Protein AF-A0A2M7XTD7-F1 (afdb_monomer_lite)

Secondary structure (DSSP, 8-state):
----TT-EEEEE--EE-TTS-EEEEETTEEEEETT--TT-EEEEEEEEE-SSEEEEEEEEEEE--TTB---SSTTTTTS-S-S-TTB-HHHHHHHHHHHHHHHH--

pLDDT: mean 92.8, std 5.96, range [56.53, 98.31]

Foldseek 3Di:
DDDDAFDKDWDAFAAADPLQWTWDDDPQAIETEALDDHRWIFIWGFHDDDDRYTYIYTDGGPGHHPFFDDAPDPCPPPPSPDRPSRGDPVVVVVRVVVNVVVVVVD

Sequence (106 aa):
MSIKRGQELEVEIESLAYGGKGVVHVDTLAIFVERALPGQKMRIRIKKKRNNYADAYPIEILQPAPNQIEAKCPHFGVCGGCLLQNLSYEDQLVVKTQQVRDLIQR

Structure (mmCIF, N/CA/C/O backbone):
data_AF-A0A2M7XTD7-F1
#
_entry.id   AF-A0A2M7XTD7-F1
#
loop_
_atom_site.group_PDB
_atom_site.id
_atom_site.type_symbol
_atom_site.label_atom_id
_atom_site.label_alt_id
_atom_site.label_comp_id
_atom_site.label_asym_id
_atom_site.label_entity_id
_atom_site.label_seq_id
_atom_site.pdbx_PDB_ins_code
_atom_site.Cartn_x
_atom_site.Cartn_y
_atom_site.Cartn_z
_atom_site.occupancy
_atom_site.B_iso_or_equiv
_atom_site.auth_seq_id
_atom_site.auth_comp_id
_atom_site.auth_asym_id
_atom_site.auth_atom_id
_atom_site.pdbx_PDB_model_num
ATOM 1 N N . MET A 1 1 ? -9.960 12.624 14.996 1.00 58.59 1 MET A N 1
ATOM 2 C CA . MET A 1 1 ? -11.407 12.331 14.790 1.00 58.59 1 MET A CA 1
ATOM 3 C C . MET A 1 1 ? -11.601 10.814 14.775 1.00 58.59 1 MET A C 1
ATOM 5 O O . MET A 1 1 ? -10.686 10.114 14.376 1.00 58.59 1 MET A O 1
ATOM 9 N N . SER A 1 2 ? -12.730 10.253 15.231 1.00 81.19 2 SER A N 1
ATOM 10 C CA . SER A 1 2 ? -12.868 8.780 15.284 1.00 81.19 2 SER A CA 1
ATOM 11 C C . SER A 1 2 ? -13.212 8.202 13.908 1.00 81.19 2 SER A C 1
ATOM 13 O O . SER A 1 2 ? -14.321 8.414 13.416 1.00 81.19 2 SER A O 1
ATOM 15 N N . ILE A 1 3 ? -12.264 7.481 13.301 1.00 89.94 3 ILE A N 1
ATOM 16 C CA . ILE A 1 3 ? -12.443 6.800 12.012 1.00 89.94 3 ILE A CA 1
ATOM 17 C C . ILE A 1 3 ? -13.502 5.696 12.136 1.00 89.94 3 ILE A C 1
ATOM 19 O O . ILE A 1 3 ? -13.443 4.860 13.045 1.00 89.94 3 ILE A O 1
ATOM 23 N N . LYS A 1 4 ? -14.464 5.663 11.205 1.00 92.62 4 LYS A N 1
ATOM 24 C CA . LYS A 1 4 ? -15.574 4.692 11.191 1.00 92.62 4 LYS A CA 1
ATOM 25 C C . LYS A 1 4 ? -15.522 3.768 9.974 1.00 92.62 4 LYS A C 1
ATOM 27 O O . LYS A 1 4 ? -14.992 4.112 8.923 1.00 92.62 4 LYS A O 1
ATOM 32 N N . ARG A 1 5 ? -16.119 2.576 10.099 1.00 95.50 5 ARG A N 1
ATOM 33 C CA . ARG A 1 5 ? -16.334 1.665 8.959 1.00 95.50 5 ARG A CA 1
ATOM 34 C C . ARG A 1 5 ? -17.161 2.370 7.879 1.00 95.50 5 ARG A C 1
ATOM 36 O O . ARG A 1 5 ? -18.151 3.013 8.204 1.00 95.50 5 ARG A O 1
ATOM 43 N N . GLY A 1 6 ? -16.772 2.205 6.616 1.00 95.75 6 GLY A N 1
ATOM 44 C CA . GLY A 1 6 ? -17.442 2.818 5.467 1.00 95.75 6 GLY A CA 1
ATOM 45 C C . GLY A 1 6 ? -17.040 4.268 5.195 1.00 95.75 6 GLY A C 1
ATOM 46 O O . GLY A 1 6 ? -17.398 4.782 4.144 1.00 95.75 6 GLY A O 1
ATOM 47 N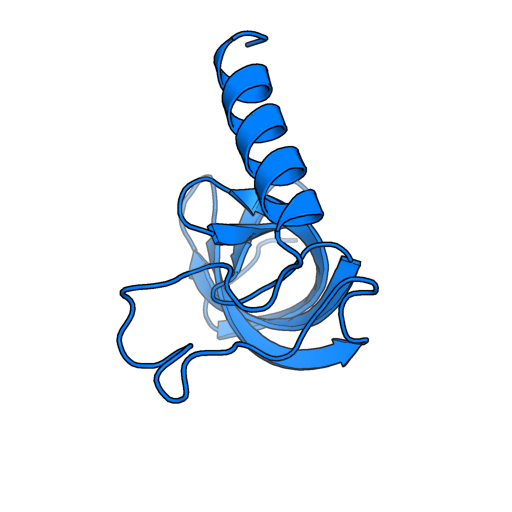 N . GLN A 1 7 ? -16.275 4.903 6.089 1.00 96.25 7 GLN A N 1
ATOM 48 C CA . GLN A 1 7 ? -15.730 6.234 5.849 1.00 96.25 7 GLN A CA 1
ATOM 49 C C . GLN A 1 7 ? -14.743 6.210 4.682 1.00 96.25 7 GLN A C 1
ATOM 51 O O . GLN A 1 7 ? -13.984 5.248 4.527 1.00 96.25 7 GLN A O 1
ATOM 56 N N . GLU A 1 8 ? -14.753 7.280 3.894 1.00 97.62 8 GLU A N 1
ATOM 57 C CA . GLU A 1 8 ? -13.786 7.516 2.830 1.00 97.62 8 GLU A CA 1
ATOM 58 C C . GLU A 1 8 ? -12.770 8.564 3.250 1.00 97.62 8 GLU A C 1
ATOM 60 O O . GLU A 1 8 ? -13.108 9.519 3.952 1.00 97.62 8 GLU A O 1
ATOM 65 N N . LEU A 1 9 ? -11.525 8.352 2.844 1.00 96.88 9 LEU A N 1
ATOM 66 C CA . LEU A 1 9 ? -10.399 9.226 3.143 1.00 96.88 9 LEU A CA 1
ATOM 67 C C . LEU A 1 9 ? -9.538 9.349 1.891 1.00 96.88 9 LEU A C 1
ATOM 69 O O . LEU A 1 9 ? -9.337 8.363 1.184 1.00 96.88 9 LEU A O 1
ATOM 73 N N . GLU A 1 10 ? -9.009 10.539 1.642 1.00 97.81 10 GLU A N 1
ATOM 74 C CA . GLU A 1 10 ? -7.917 10.726 0.692 1.00 97.81 10 GLU A CA 1
ATOM 75 C C . GLU A 1 10 ? -6.605 10.668 1.459 1.00 97.81 10 GLU A C 1
ATOM 77 O O . GLU A 1 10 ? -6.434 11.350 2.469 1.00 97.81 10 GLU A O 1
ATOM 82 N N . VAL A 1 11 ? -5.713 9.791 1.015 1.00 97.50 11 VAL A N 1
ATOM 83 C CA . VAL A 1 11 ? -4.466 9.485 1.709 1.00 97.50 11 VAL A CA 1
ATOM 84 C C . VAL A 1 11 ? -3.318 9.382 0.720 1.00 97.50 11 VAL A C 1
ATOM 86 O O . VAL A 1 11 ? -3.513 9.023 -0.444 1.00 97.50 11 VAL A O 1
ATOM 89 N N . GLU A 1 12 ? -2.116 9.654 1.213 1.00 97.88 12 GLU A N 1
ATOM 90 C CA . GLU A 1 12 ? -0.868 9.301 0.551 1.00 97.88 12 GLU A CA 1
ATOM 91 C C . GLU A 1 12 ? -0.278 8.081 1.256 1.00 97.88 12 GLU A C 1
ATOM 93 O O . GLU A 1 12 ? -0.198 8.037 2.483 1.00 97.88 12 GLU A O 1
ATOM 98 N N . ILE A 1 13 ? 0.069 7.053 0.489 1.00 97.12 13 ILE A N 1
ATOM 99 C CA . ILE A 1 13 ? 0.611 5.814 1.042 1.00 97.12 13 ILE A CA 1
ATOM 100 C C . ILE A 1 13 ? 2.070 6.044 1.428 1.00 97.12 13 ILE A C 1
ATOM 102 O O . ILE A 1 13 ? 2.894 6.394 0.587 1.00 97.12 13 ILE A O 1
ATOM 106 N N . GLU A 1 14 ? 2.403 5.797 2.689 1.00 95.69 14 GLU A N 1
ATOM 107 C CA . GLU A 1 14 ? 3.728 6.089 3.244 1.00 95.69 14 GLU A CA 1
ATOM 108 C C . GLU A 1 14 ? 4.716 4.949 2.984 1.00 95.69 14 GLU A C 1
ATOM 110 O O . GLU A 1 14 ? 5.875 5.169 2.640 1.00 95.69 14 GLU A O 1
ATOM 115 N N . SER A 1 15 ? 4.273 3.707 3.184 1.00 94.19 15 SER A N 1
ATOM 116 C CA . SER A 1 15 ? 5.147 2.530 3.156 1.00 94.19 15 SER A CA 1
ATOM 117 C C . SER A 1 15 ? 4.377 1.239 2.867 1.00 94.19 15 SER A C 1
ATOM 119 O O . SER A 1 15 ? 3.160 1.248 2.668 1.00 94.19 15 SER A O 1
ATOM 121 N N . LEU A 1 16 ? 5.096 0.111 2.830 1.00 94.38 16 LEU A N 1
ATOM 122 C CA . LEU A 1 16 ? 4.529 -1.227 2.674 1.00 94.38 16 LEU A CA 1
ATOM 123 C C . LEU A 1 16 ? 4.769 -2.080 3.917 1.00 94.38 16 LEU A C 1
ATOM 125 O O . LEU A 1 16 ? 5.909 -2.383 4.276 1.00 94.38 16 LEU A O 1
ATOM 129 N N . ALA A 1 17 ? 3.683 -2.571 4.503 1.00 91.44 17 ALA A N 1
ATOM 130 C CA . ALA A 1 17 ? 3.732 -3.599 5.526 1.00 91.44 17 ALA A CA 1
ATOM 131 C C . ALA A 1 17 ? 4.172 -4.950 4.948 1.00 91.44 17 ALA A C 1
ATOM 133 O O . ALA A 1 17 ? 4.076 -5.220 3.742 1.00 91.44 17 ALA A O 1
ATOM 134 N N . TYR A 1 18 ? 4.577 -5.850 5.846 1.00 86.12 18 TYR A N 1
ATOM 135 C CA . TYR A 1 18 ? 4.761 -7.255 5.506 1.00 86.12 18 TYR A CA 1
ATOM 136 C C . TYR A 1 18 ? 3.490 -7.814 4.844 1.00 86.12 18 TYR A C 1
ATOM 138 O O . TYR A 1 18 ? 2.373 -7.569 5.303 1.00 86.12 18 TYR A O 1
ATOM 146 N N . GLY A 1 19 ? 3.653 -8.541 3.738 1.00 83.88 19 GLY A N 1
ATOM 147 C CA . GLY A 1 19 ? 2.525 -8.999 2.918 1.00 83.88 19 GLY A CA 1
ATOM 148 C C . GLY A 1 19 ? 1.994 -7.965 1.914 1.00 83.88 19 GLY A C 1
ATOM 149 O O . GLY A 1 19 ? 0.920 -8.170 1.358 1.00 83.88 19 GLY A O 1
ATOM 150 N N . GLY A 1 20 ? 2.727 -6.875 1.655 1.00 88.50 20 GLY A N 1
ATOM 151 C CA . GLY A 1 20 ? 2.502 -5.995 0.499 1.00 88.50 20 GLY A CA 1
ATOM 152 C C . GLY A 1 20 ? 1.276 -5.085 0.597 1.00 88.50 20 GLY A C 1
ATOM 153 O O . GLY A 1 20 ? 0.778 -4.617 -0.423 1.00 88.50 20 GLY A O 1
ATOM 154 N N . LYS A 1 21 ? 0.767 -4.845 1.809 1.00 93.75 21 LYS A N 1
ATOM 155 C CA . LYS A 1 21 ? -0.273 -3.835 2.039 1.00 93.75 21 LYS A CA 1
ATOM 156 C C . LYS A 1 21 ? 0.365 -2.462 2.209 1.00 93.75 21 LYS A C 1
ATOM 158 O O . LYS A 1 21 ? 1.346 -2.342 2.940 1.00 93.75 21 LYS A O 1
ATOM 163 N N . GLY A 1 22 ? -0.230 -1.441 1.603 1.00 95.62 22 GLY A N 1
ATOM 164 C CA . GLY A 1 22 ? 0.114 -0.051 1.880 1.00 95.62 22 GLY A CA 1
ATOM 165 C C . GLY A 1 22 ? -0.202 0.308 3.326 1.00 95.62 22 GLY A C 1
ATOM 166 O O . GLY A 1 22 ? -1.161 -0.215 3.898 1.00 95.62 22 GLY A O 1
ATOM 167 N N . VAL A 1 23 ? 0.599 1.186 3.912 1.00 96.69 23 VAL A N 1
ATOM 168 C CA . VAL A 1 23 ? 0.385 1.737 5.250 1.00 96.69 23 VAL A CA 1
ATOM 169 C C . VAL A 1 23 ? 0.289 3.247 5.139 1.00 96.69 23 VAL A C 1
ATOM 171 O O . VAL A 1 23 ? 1.098 3.875 4.457 1.00 96.69 23 VAL A O 1
ATOM 174 N N . VAL A 1 24 ? -0.696 3.811 5.826 1.00 97.06 24 VAL A N 1
ATOM 175 C CA . VAL A 1 24 ? -0.787 5.243 6.108 1.00 97.06 24 VAL A CA 1
ATOM 176 C C . VAL A 1 24 ? -1.205 5.437 7.557 1.00 97.06 24 VAL A C 1
ATOM 178 O O . VAL A 1 24 ? -1.988 4.641 8.090 1.00 97.06 24 VAL A O 1
ATOM 181 N N . HIS A 1 25 ? -0.703 6.486 8.194 1.00 95.56 25 HIS A N 1
ATOM 182 C CA . HIS A 1 25 ? -1.119 6.877 9.530 1.00 95.56 25 HIS A CA 1
ATOM 183 C C . HIS A 1 25 ? -2.047 8.086 9.443 1.00 95.56 25 HIS A C 1
ATO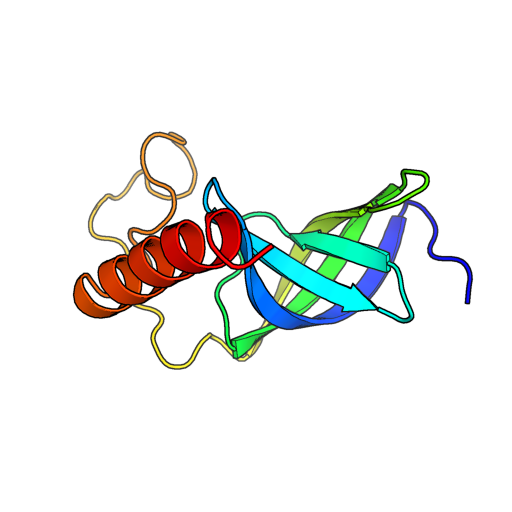M 185 O O . HIS A 1 25 ? -1.692 9.140 8.928 1.00 95.56 25 HIS A O 1
ATOM 191 N N . VAL A 1 26 ? -3.265 7.935 9.965 1.00 93.06 26 VAL A N 1
ATOM 192 C CA . VAL A 1 26 ? -4.211 9.048 10.108 1.00 93.06 26 VAL A CA 1
ATOM 193 C C . VAL A 1 26 ? -4.451 9.267 11.594 1.00 93.06 26 VAL A C 1
ATOM 195 O O . VAL A 1 26 ? -4.891 8.354 12.298 1.00 93.06 26 VAL A O 1
ATOM 198 N N . ASP A 1 27 ? -4.146 10.474 12.068 1.00 86.75 27 ASP A N 1
ATOM 199 C CA . ASP A 1 27 ? -3.995 10.799 13.487 1.00 86.75 27 ASP A CA 1
ATOM 200 C C . ASP A 1 27 ? -2.954 9.873 14.157 1.00 86.75 27 ASP A C 1
ATOM 202 O O . ASP A 1 27 ? -1.751 10.071 14.023 1.00 86.75 27 ASP A O 1
ATOM 206 N N . THR A 1 28 ? -3.412 8.835 14.859 1.00 86.69 28 THR A N 1
ATOM 207 C CA . THR A 1 28 ? -2.579 7.814 15.522 1.00 86.69 28 THR A CA 1
ATOM 208 C C . THR A 1 28 ? -2.921 6.393 15.075 1.00 86.69 28 THR A C 1
ATOM 210 O O . THR A 1 28 ? -2.379 5.421 15.603 1.00 86.69 28 THR A O 1
ATOM 213 N N . LEU A 1 29 ? -3.844 6.245 14.120 1.00 93.56 29 LEU A N 1
ATOM 214 C CA . LEU A 1 29 ? -4.340 4.951 13.677 1.00 93.56 29 LEU A CA 1
ATOM 215 C C . LEU A 1 29 ? -3.622 4.524 12.397 1.00 93.56 29 LEU A C 1
ATOM 217 O O . LEU A 1 29 ? -3.750 5.176 11.362 1.00 93.56 29 LEU A O 1
ATOM 221 N N . ALA A 1 30 ? -2.932 3.385 12.452 1.00 96.00 30 ALA A N 1
ATOM 222 C CA . ALA A 1 30 ? -2.395 2.744 11.259 1.00 96.00 30 ALA A CA 1
ATOM 223 C C . ALA A 1 30 ? -3.539 2.182 10.400 1.00 96.00 30 ALA A C 1
ATOM 225 O O . ALA A 1 30 ? -4.397 1.435 10.887 1.00 96.00 30 ALA A O 1
ATOM 226 N N . ILE A 1 31 ? -3.550 2.521 9.116 1.00 97.31 31 ILE A N 1
ATOM 227 C CA . ILE A 1 31 ? -4.520 2.030 8.140 1.00 97.31 31 ILE A CA 1
ATOM 228 C C . ILE A 1 31 ? -3.776 1.203 7.097 1.00 97.31 31 ILE A C 1
ATOM 230 O O . ILE A 1 31 ? -2.897 1.700 6.399 1.00 97.31 31 ILE A O 1
ATOM 234 N N . PHE A 1 32 ? -4.157 -0.066 6.982 1.00 97.12 32 PHE A N 1
ATOM 235 C CA . PHE A 1 32 ? -3.625 -0.987 5.989 1.00 97.12 32 PHE A CA 1
ATOM 236 C C . PHE A 1 32 ? -4.504 -0.976 4.743 1.00 97.12 32 PHE A C 1
ATOM 238 O O . PHE A 1 32 ? -5.689 -1.312 4.809 1.00 97.12 32 PHE A O 1
ATOM 245 N N . VAL A 1 33 ? -3.917 -0.631 3.604 1.00 96.50 33 VAL A N 1
ATOM 246 C CA . VAL A 1 33 ? -4.608 -0.484 2.324 1.00 96.50 33 VAL A CA 1
ATOM 247 C C . VAL A 1 33 ? -4.187 -1.611 1.385 1.00 96.50 33 VAL A C 1
ATOM 249 O O . VAL A 1 33 ? -3.004 -1.834 1.126 1.00 96.50 33 VAL A O 1
ATOM 252 N N . GLU A 1 34 ? -5.159 -2.370 0.887 1.00 91.62 34 GLU A N 1
ATOM 253 C CA . GLU A 1 34 ? -4.898 -3.425 -0.096 1.00 91.62 34 GLU A CA 1
ATOM 254 C C . GLU A 1 34 ? -4.427 -2.811 -1.432 1.00 91.62 34 GLU A C 1
ATOM 256 O O . GLU A 1 34 ? -4.989 -1.821 -1.885 1.00 91.62 34 GLU A O 1
ATOM 261 N N . ARG A 1 35 ? -3.429 -3.414 -2.096 1.00 87.81 35 ARG A N 1
ATOM 262 C CA . ARG A 1 35 ? -2.971 -3.023 -3.454 1.00 87.81 35 ARG A CA 1
ATOM 263 C C . ARG A 1 35 ? -2.531 -1.558 -3.604 1.00 87.81 35 ARG A C 1
ATOM 265 O O . ARG A 1 35 ? -2.698 -0.964 -4.665 1.00 87.81 35 ARG A O 1
ATOM 272 N N . ALA A 1 36 ? -1.967 -1.000 -2.546 1.00 93.50 36 ALA A N 1
ATOM 273 C CA . ALA A 1 36 ? -1.401 0.340 -2.525 1.00 93.50 36 ALA A CA 1
ATOM 274 C C . ALA A 1 36 ? 0.127 0.280 -2.640 1.00 93.50 36 A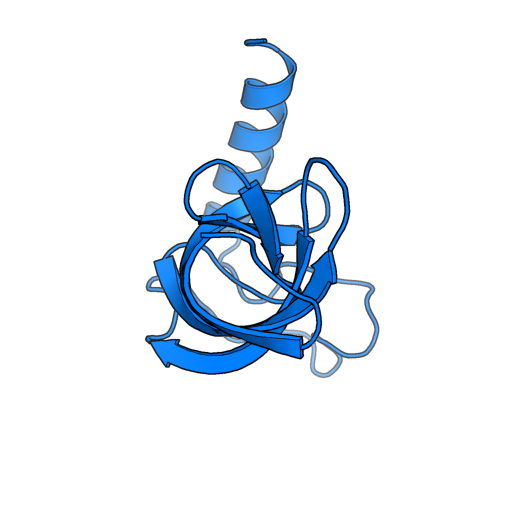LA A C 1
ATOM 276 O O . ALA A 1 36 ? 0.738 -0.657 -2.128 1.00 93.50 36 ALA A O 1
ATOM 277 N N . LEU A 1 37 ? 0.731 1.282 -3.279 1.00 94.19 37 LEU A N 1
ATOM 278 C CA . LEU A 1 37 ? 2.183 1.459 -3.374 1.00 94.19 37 LEU A CA 1
ATOM 279 C C . LEU A 1 37 ? 2.636 2.739 -2.656 1.00 94.19 37 LEU A C 1
ATOM 281 O O . LEU A 1 37 ? 1.876 3.704 -2.654 1.00 94.19 37 LEU A O 1
ATOM 285 N N . PRO A 1 38 ? 3.856 2.794 -2.087 1.00 94.75 38 PRO A N 1
ATOM 286 C CA . PRO A 1 38 ? 4.392 4.014 -1.478 1.00 94.75 38 PRO A CA 1
ATOM 287 C C . PRO A 1 38 ? 4.414 5.200 -2.454 1.00 94.75 38 PRO A C 1
ATOM 289 O O . PRO A 1 38 ? 4.733 5.034 -3.630 1.00 94.75 38 PRO A O 1
ATOM 292 N N . GLY A 1 39 ? 4.068 6.393 -1.971 1.00 94.69 39 GLY A N 1
ATOM 293 C CA . GLY A 1 39 ? 3.974 7.626 -2.763 1.00 94.69 39 GLY A CA 1
ATOM 294 C C . GLY A 1 39 ? 2.707 7.750 -3.618 1.00 94.69 39 GLY A C 1
ATOM 295 O O . GLY A 1 39 ? 2.518 8.751 -4.305 1.00 94.69 39 GLY A O 1
ATOM 296 N N . GLN A 1 40 ? 1.822 6.752 -3.599 1.00 95.69 40 GLN A N 1
ATOM 297 C CA . GLN A 1 40 ? 0.543 6.811 -4.300 1.00 95.69 40 GLN A CA 1
ATOM 298 C C . GLN A 1 40 ? -0.462 7.661 -3.514 1.00 95.69 40 GLN A C 1
ATOM 300 O O . GLN A 1 40 ? -0.645 7.437 -2.316 1.00 95.69 40 GLN A O 1
ATOM 305 N N . LYS A 1 41 ? -1.178 8.573 -4.186 1.00 97.75 41 LYS A N 1
ATOM 306 C CA . LYS A 1 41 ? -2.348 9.246 -3.596 1.00 97.75 41 LYS A CA 1
ATOM 307 C C . LYS A 1 41 ? -3.615 8.555 -4.045 1.00 97.75 41 LYS A C 1
ATOM 309 O O . LYS A 1 41 ? -3.816 8.323 -5.239 1.00 97.75 41 LYS A O 1
ATOM 314 N N . MET A 1 42 ? -4.482 8.223 -3.102 1.00 97.00 42 MET A N 1
ATOM 315 C CA . MET A 1 42 ? -5.706 7.493 -3.402 1.00 97.00 42 MET A CA 1
ATOM 316 C C . MET A 1 42 ? -6.840 7.824 -2.448 1.00 97.00 42 MET A C 1
ATOM 318 O O . MET A 1 42 ? -6.628 8.138 -1.276 1.00 97.00 42 MET A O 1
ATOM 322 N N . ARG A 1 43 ? -8.061 7.685 -2.961 1.00 98.31 43 ARG A N 1
ATOM 323 C CA . ARG A 1 43 ? -9.264 7.633 -2.144 1.00 98.31 43 ARG A CA 1
ATOM 324 C C . ARG A 1 43 ? -9.463 6.199 -1.673 1.00 98.31 43 ARG A C 1
ATOM 326 O O . ARG A 1 43 ? -9.536 5.277 -2.487 1.00 98.31 43 ARG A O 1
ATOM 333 N N . ILE A 1 44 ? -9.549 6.006 -0.364 1.00 98.06 44 ILE A N 1
ATOM 334 C CA . ILE A 1 44 ? -9.719 4.702 0.283 1.00 98.06 44 ILE A CA 1
ATOM 335 C C . ILE A 1 44 ? -11.040 4.650 1.041 1.00 98.06 44 ILE A C 1
ATOM 337 O O . ILE A 1 44 ? -11.500 5.667 1.552 1.00 98.06 44 ILE A O 1
ATOM 341 N N . ARG A 1 45 ? -11.629 3.456 1.174 1.00 97.75 45 ARG A N 1
ATOM 342 C CA . ARG A 1 45 ? -12.792 3.210 2.041 1.00 97.75 45 ARG A CA 1
ATOM 343 C C . ARG A 1 45 ? -12.425 2.267 3.174 1.00 97.75 45 ARG A C 1
ATOM 345 O O . ARG A 1 45 ? -11.922 1.168 2.932 1.00 97.75 45 ARG A O 1
ATOM 352 N N . ILE A 1 46 ? -12.751 2.645 4.408 1.00 97.62 46 ILE A N 1
ATOM 353 C CA . ILE A 1 46 ? -12.498 1.815 5.589 1.00 97.62 46 ILE A CA 1
ATOM 354 C C . ILE A 1 46 ? -13.345 0.537 5.530 1.00 97.62 46 ILE A C 1
ATOM 356 O O . ILE A 1 46 ? -14.568 0.562 5.702 1.00 97.62 46 ILE A O 1
ATOM 360 N N . LYS A 1 47 ? -12.672 -0.603 5.353 1.00 96.62 47 LYS A N 1
ATOM 361 C CA . LYS A 1 47 ? -13.241 -1.959 5.358 1.00 96.62 47 LYS A CA 1
ATOM 362 C C . LYS A 1 47 ? -13.689 -2.356 6.752 1.00 96.62 47 LYS A C 1
ATOM 364 O O . LYS A 1 47 ? -14.824 -2.791 6.964 1.00 96.62 47 LYS A O 1
ATOM 369 N N . LYS A 1 48 ? -12.758 -2.252 7.698 1.00 95.38 48 LYS A N 1
ATOM 370 C CA . LYS A 1 48 ? -12.912 -2.722 9.071 1.00 95.38 48 LYS A CA 1
ATOM 371 C C . LYS A 1 48 ? -12.059 -1.857 9.981 1.00 95.38 48 LYS A C 1
ATOM 373 O O . LYS A 1 48 ? -10.862 -1.728 9.761 1.00 95.38 48 LYS A O 1
ATOM 378 N N . LYS A 1 49 ? -12.671 -1.321 11.032 1.00 93.56 49 LYS A N 1
ATOM 379 C CA . LYS A 1 49 ? -11.964 -0.616 12.101 1.00 93.56 49 LYS A CA 1
ATOM 380 C C . LYS A 1 49 ? -11.745 -1.571 13.270 1.00 93.56 49 LYS A C 1
ATOM 382 O O . LYS A 1 49 ? -12.690 -2.226 13.708 1.00 93.56 49 LYS A O 1
ATOM 387 N N . ARG A 1 50 ? -10.512 -1.664 13.767 1.00 92.75 50 ARG A N 1
ATOM 388 C CA . ARG A 1 50 ? -10.155 -2.357 15.015 1.00 92.75 50 ARG A CA 1
ATOM 389 C C . ARG A 1 50 ? -9.689 -1.335 16.052 1.00 92.75 50 ARG A C 1
ATOM 391 O O . ARG A 1 50 ? -9.745 -0.132 15.807 1.00 92.75 50 ARG A O 1
ATOM 398 N N . ASN A 1 51 ? -9.286 -1.787 17.237 1.00 87.50 51 ASN A N 1
ATOM 399 C CA . ASN A 1 51 ? -8.862 -0.864 18.294 1.00 87.50 51 ASN A CA 1
ATOM 400 C C . ASN A 1 51 ? -7.594 -0.092 17.910 1.00 87.50 51 ASN A C 1
ATOM 402 O O . ASN A 1 51 ? -7.589 1.123 18.057 1.00 87.50 51 ASN A O 1
ATOM 406 N N . ASN A 1 52 ? -6.599 -0.779 17.336 1.00 90.75 52 ASN A N 1
ATOM 407 C CA . ASN A 1 52 ? -5.262 -0.211 17.110 1.00 90.75 52 ASN A CA 1
ATOM 408 C C . ASN A 1 52 ? -4.919 0.009 15.627 1.00 90.75 52 ASN A C 1
ATOM 410 O O . ASN A 1 52 ? -3.864 0.545 15.319 1.00 90.75 52 ASN A O 1
ATOM 414 N N . TYR A 1 53 ? -5.775 -0.438 14.706 1.00 94.88 53 TYR A N 1
ATOM 415 C CA . TYR A 1 53 ? -5.585 -0.241 13.269 1.00 94.88 53 TYR A CA 1
ATOM 416 C C . TYR A 1 53 ? -6.906 -0.359 12.506 1.00 94.88 53 TYR A C 1
ATOM 418 O O . TYR A 1 53 ? -7.917 -0.819 13.051 1.00 94.88 53 TYR A O 1
ATOM 426 N N . ALA A 1 54 ? -6.892 -0.001 11.228 1.00 96.69 54 ALA A N 1
ATOM 427 C CA . ALA A 1 54 ? -7.978 -0.269 10.296 1.00 96.69 54 ALA A CA 1
ATOM 428 C C . ALA A 1 54 ? -7.471 -0.974 9.030 1.00 96.69 54 ALA A C 1
ATOM 430 O O . ALA A 1 54 ? -6.329 -0.801 8.626 1.00 96.69 54 ALA A O 1
ATOM 431 N N . ASP A 1 55 ? -8.333 -1.772 8.409 1.00 97.06 55 ASP A N 1
ATOM 432 C CA . ASP A 1 55 ? -8.151 -2.239 7.035 1.00 97.06 55 ASP A CA 1
ATOM 433 C C . ASP A 1 55 ? -8.993 -1.345 6.112 1.00 97.06 55 ASP A C 1
ATOM 435 O O . ASP A 1 55 ? -10.113 -0.954 6.471 1.00 97.06 55 ASP A O 1
ATOM 439 N N . ALA A 1 56 ? -8.499 -1.072 4.910 1.00 97.62 56 ALA A N 1
ATOM 440 C CA . ALA A 1 56 ? -9.183 -0.303 3.880 1.00 97.62 56 ALA A CA 1
ATOM 441 C C . ALA A 1 56 ? -8.956 -0.897 2.485 1.00 97.62 56 ALA A C 1
ATOM 443 O O . ALA A 1 56 ? -7.990 -1.625 2.247 1.00 97.62 56 ALA A O 1
ATOM 444 N N . TYR A 1 57 ? -9.857 -0.567 1.564 1.00 96.00 57 TYR A N 1
ATOM 445 C CA . TYR A 1 57 ? -9.696 -0.872 0.144 1.00 96.00 57 TYR A CA 1
ATOM 446 C C . TYR A 1 57 ? -9.534 0.425 -0.651 1.00 96.00 57 TYR A C 1
ATOM 448 O O . TYR A 1 57 ? -10.165 1.425 -0.287 1.00 96.00 57 TYR A O 1
ATOM 456 N N . PRO A 1 58 ? -8.757 0.412 -1.742 1.00 95.50 58 PRO A N 1
ATOM 457 C CA . PRO A 1 58 ? -8.700 1.529 -2.670 1.00 95.50 58 PRO A CA 1
ATOM 458 C C . PRO A 1 58 ? -10.033 1.655 -3.417 1.00 95.50 58 PRO A C 1
ATOM 460 O O . PRO A 1 58 ? -10.619 0.656 -3.834 1.00 95.50 58 PRO A O 1
ATOM 463 N N . ILE A 1 59 ? -10.507 2.888 -3.571 1.00 97.31 59 ILE A N 1
ATOM 464 C CA . ILE A 1 59 ? -11.656 3.244 -4.415 1.00 97.31 59 ILE A CA 1
ATOM 465 C C . ILE A 1 59 ? -11.148 3.825 -5.730 1.00 97.31 59 ILE A C 1
ATOM 467 O O . ILE A 1 59 ? -11.610 3.442 -6.800 1.00 97.31 59 ILE A O 1
ATOM 471 N N . GLU A 1 60 ? -10.193 4.747 -5.635 1.00 97.00 60 GLU A N 1
ATOM 472 C CA . GLU A 1 60 ? -9.708 5.532 -6.763 1.00 97.00 60 GLU A CA 1
ATOM 473 C C . GLU A 1 60 ? -8.237 5.892 -6.554 1.00 97.00 60 GLU A C 1
ATOM 475 O O . GLU A 1 60 ? -7.845 6.317 -5.466 1.00 97.00 60 GLU A O 1
ATOM 480 N N . ILE A 1 61 ? -7.424 5.736 -7.599 1.00 96.12 61 ILE A N 1
ATOM 481 C CA . ILE A 1 61 ? -6.044 6.224 -7.620 1.00 96.12 61 ILE A CA 1
ATOM 482 C C . ILE A 1 61 ? -6.088 7.664 -8.129 1.00 96.12 61 ILE A C 1
ATOM 484 O O . ILE A 1 61 ? -6.387 7.890 -9.296 1.00 96.12 61 ILE A O 1
ATOM 488 N N . LEU A 1 62 ? -5.784 8.619 -7.252 1.00 97.44 62 LEU A N 1
ATOM 489 C CA . LEU A 1 62 ? -5.762 10.049 -7.572 1.00 97.44 62 LEU A CA 1
ATOM 490 C C . LEU A 1 62 ? -4.420 10.455 -8.191 1.00 97.44 62 LEU A C 1
ATOM 492 O O . LEU A 1 62 ? -4.367 11.298 -9.081 1.00 97.44 62 LEU A O 1
ATOM 496 N N . GLN A 1 63 ? -3.331 9.837 -7.728 1.00 96.81 63 GLN A N 1
ATOM 497 C CA . GLN A 1 63 ? -1.987 10.014 -8.268 1.00 96.81 63 GLN A CA 1
ATOM 498 C C . GLN A 1 63 ? -1.240 8.671 -8.214 1.00 96.81 63 GLN A C 1
ATOM 500 O O . GLN A 1 63 ? -1.195 8.064 -7.139 1.00 96.81 63 GLN A O 1
ATOM 505 N N . PRO A 1 64 ? -0.667 8.183 -9.332 1.00 94.19 64 PRO A N 1
ATOM 506 C CA . PRO A 1 64 ? 0.113 6.946 -9.339 1.00 94.19 64 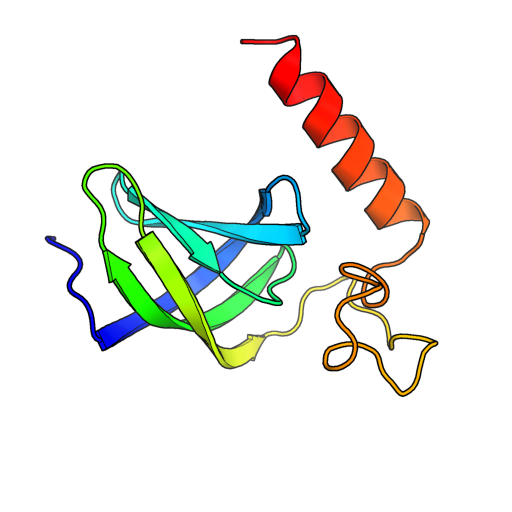PRO A CA 1
ATOM 507 C C . PRO A 1 64 ? 1.398 7.094 -8.516 1.00 94.19 64 PRO A C 1
ATOM 509 O O . PRO A 1 64 ? 1.899 8.205 -8.333 1.00 94.19 64 PRO A O 1
ATOM 512 N N . ALA A 1 65 ? 1.942 5.971 -8.041 1.00 93.38 65 ALA A N 1
ATOM 513 C CA . ALA A 1 65 ? 3.245 5.981 -7.383 1.00 93.38 65 ALA A CA 1
ATOM 514 C C . ALA A 1 65 ? 4.359 6.295 -8.402 1.00 93.38 65 ALA A C 1
ATOM 516 O O . ALA A 1 65 ? 4.282 5.842 -9.548 1.00 93.38 65 ALA A O 1
ATOM 517 N N . PRO A 1 66 ? 5.412 7.028 -8.000 1.00 90.44 66 PRO A N 1
ATOM 518 C CA . PRO A 1 66 ? 6.473 7.467 -8.911 1.00 90.44 66 PRO A CA 1
ATOM 519 C C . PRO A 1 66 ? 7.264 6.308 -9.533 1.00 90.44 66 PRO A C 1
ATOM 521 O O . PRO A 1 66 ? 7.803 6.445 -10.626 1.00 90.44 66 PRO A O 1
ATOM 524 N N . ASN A 1 67 ? 7.325 5.170 -8.846 1.00 89.56 67 ASN A N 1
ATOM 525 C CA . ASN A 1 67 ? 8.070 3.976 -9.236 1.00 89.56 67 ASN A CA 1
ATOM 526 C C . ASN A 1 67 ? 7.161 2.784 -9.588 1.00 89.56 67 ASN A C 1
ATOM 528 O O . ASN A 1 67 ? 7.597 1.630 -9.591 1.00 89.56 67 ASN A O 1
ATOM 532 N N . GLN A 1 68 ? 5.885 3.047 -9.8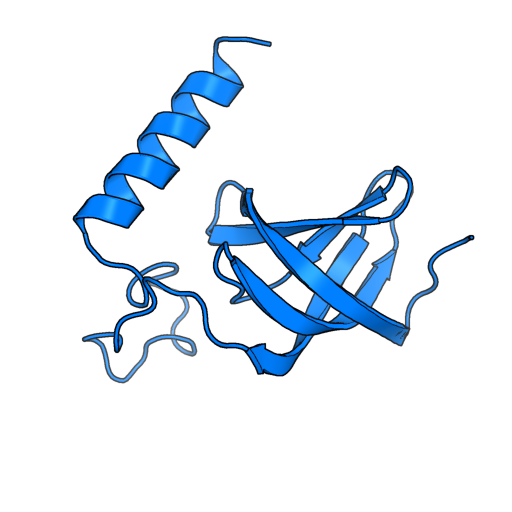79 1.00 92.62 68 GLN A N 1
ATOM 533 C CA . GLN A 1 68 ? 4.962 2.016 -10.333 1.00 92.62 68 GLN A CA 1
ATOM 534 C C . GLN A 1 68 ? 5.353 1.523 -11.730 1.00 92.62 68 GLN A C 1
ATOM 536 O O . GLN A 1 68 ? 5.526 2.317 -12.653 1.00 92.62 68 GLN A O 1
ATOM 541 N N . ILE A 1 69 ? 5.418 0.204 -11.898 1.00 94.06 69 ILE A N 1
ATOM 542 C CA . ILE A 1 69 ? 5.605 -0.438 -13.203 1.00 94.06 69 ILE A CA 1
ATOM 543 C C . ILE A 1 69 ? 4.395 -1.297 -13.567 1.00 94.06 69 ILE A C 1
ATOM 545 O O . ILE A 1 69 ? 3.597 -1.685 -12.708 1.00 94.06 69 ILE A O 1
ATOM 549 N N . GLU A 1 70 ? 4.268 -1.626 -14.848 1.00 93.38 70 GLU A N 1
ATOM 550 C CA . GLU A 1 70 ? 3.289 -2.607 -15.301 1.00 93.38 70 GLU A CA 1
ATOM 551 C C . GLU A 1 70 ? 3.704 -4.019 -14.863 1.00 93.38 70 GLU A C 1
ATOM 553 O O . GLU A 1 70 ? 4.855 -4.438 -15.021 1.00 93.38 70 GLU A O 1
ATOM 558 N N . ALA A 1 71 ? 2.760 -4.760 -14.283 1.00 93.69 71 ALA A N 1
ATOM 559 C CA . ALA A 1 71 ? 3.019 -6.116 -13.832 1.00 93.69 71 ALA A CA 1
ATOM 560 C C . ALA A 1 71 ? 3.146 -7.071 -15.025 1.00 93.69 71 ALA A C 1
ATOM 562 O O . ALA A 1 71 ? 2.286 -7.115 -15.898 1.00 93.69 71 ALA A O 1
ATOM 563 N N . LYS A 1 72 ? 4.195 -7.900 -15.022 1.00 93.50 72 LYS A N 1
ATOM 564 C CA . LYS A 1 72 ? 4.466 -8.855 -16.112 1.00 93.50 72 LYS A CA 1
ATOM 565 C C . LYS A 1 72 ? 3.419 -9.969 -16.217 1.00 93.50 72 LYS A C 1
ATOM 567 O O . LYS A 1 72 ? 3.216 -10.518 -17.295 1.00 93.50 72 LYS A O 1
ATOM 572 N N . CYS A 1 73 ? 2.808 -10.364 -15.099 1.00 95.12 73 CYS A N 1
ATOM 573 C CA . CYS A 1 73 ? 1.807 -11.425 -15.085 1.00 95.12 73 CYS A CA 1
ATOM 574 C C . CYS A 1 73 ? 0.415 -10.861 -15.408 1.00 95.12 73 CYS A C 1
ATOM 576 O O . CYS A 1 73 ? -0.074 -10.020 -14.650 1.00 95.12 73 CYS A O 1
ATOM 578 N N . PRO A 1 74 ? -0.294 -11.390 -16.422 1.00 94.38 74 PRO A N 1
ATOM 579 C CA . PRO A 1 74 ? -1.653 -10.947 -16.751 1.00 94.38 74 PRO A CA 1
ATOM 580 C C . PRO A 1 74 ? -2.679 -11.268 -15.649 1.00 94.38 74 PRO A C 1
ATOM 582 O O . PRO A 1 74 ? -3.770 -10.710 -15.632 1.00 94.38 74 PRO A O 1
ATOM 585 N N . HIS A 1 75 ? -2.344 -12.158 -14.708 1.00 94.62 75 HIS A N 1
ATOM 586 C CA . HIS A 1 75 ? -3.192 -12.507 -13.561 1.00 94.62 75 HIS A CA 1
ATOM 587 C C . HIS A 1 75 ? -2.871 -11.695 -12.295 1.00 94.62 75 HIS A C 1
ATOM 589 O O . HIS A 1 75 ? -3.428 -11.973 -11.221 1.00 94.62 75 HIS A O 1
ATOM 595 N N . PHE A 1 76 ? -1.938 -10.737 -12.380 1.00 92.75 76 PHE A N 1
ATOM 596 C CA . PHE A 1 76 ? -1.568 -9.889 -11.254 1.00 92.75 76 PHE A CA 1
ATOM 597 C C . PHE A 1 76 ? -2.786 -9.114 -10.738 1.00 92.75 76 PHE A C 1
ATOM 599 O O . PHE A 1 76 ? -3.619 -8.637 -11.502 1.00 92.75 76 PHE A O 1
ATOM 606 N N . GLY A 1 77 ? -2.931 -9.039 -9.415 1.00 86.81 77 GLY A N 1
ATOM 607 C CA . GLY A 1 77 ? -4.122 -8.459 -8.797 1.00 86.81 77 GLY A CA 1
ATOM 608 C C . GLY A 1 77 ? -5.374 -9.349 -8.840 1.00 86.81 77 GLY A C 1
ATOM 609 O O . GLY A 1 77 ? -6.421 -8.905 -8.390 1.00 86.81 77 GLY A O 1
ATOM 610 N N . VAL A 1 78 ? -5.322 -10.597 -9.314 1.00 89.94 78 VAL A N 1
ATOM 611 C CA . VAL A 1 78 ? -6.465 -11.536 -9.214 1.00 89.94 78 VAL A CA 1
ATOM 612 C C . VAL A 1 78 ? -6.060 -12.835 -8.525 1.00 89.94 78 VAL A C 1
ATOM 614 O O . VAL A 1 78 ? -6.664 -13.209 -7.527 1.00 89.94 78 VAL A O 1
ATOM 617 N N . CYS A 1 79 ? -5.001 -13.491 -9.008 1.00 92.38 79 CYS A N 1
ATOM 618 C CA . CYS A 1 79 ? -4.567 -14.807 -8.521 1.00 92.38 79 CYS A CA 1
ATOM 619 C C . CYS A 1 79 ? -4.031 -14.791 -7.071 1.00 92.38 79 CYS A C 1
ATOM 621 O O . CYS A 1 79 ? -4.108 -15.795 -6.371 1.00 92.38 79 CYS A O 1
ATOM 623 N N . GLY A 1 80 ? -3.483 -13.662 -6.607 1.00 86.00 80 GLY A N 1
ATOM 624 C CA . GLY A 1 80 ? -2.957 -13.506 -5.242 1.00 86.00 80 GLY A CA 1
ATOM 625 C C . GLY A 1 80 ? -1.553 -14.08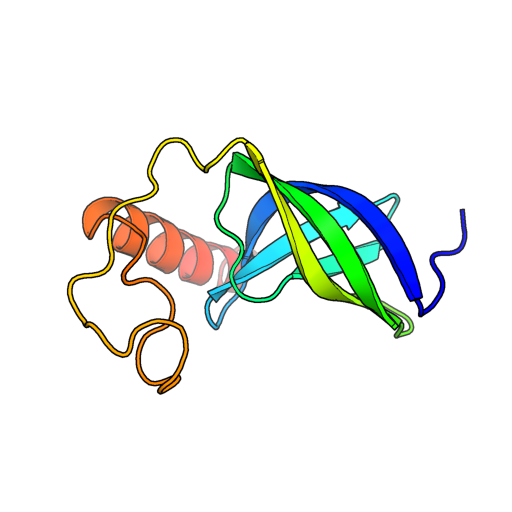2 -5.001 1.00 86.00 80 GLY A C 1
ATOM 626 O O . GLY A 1 80 ? -0.969 -13.808 -3.959 1.00 86.00 80 GLY A O 1
ATOM 627 N N . GLY A 1 81 ? -0.973 -14.814 -5.961 1.00 91.19 81 GLY A N 1
ATOM 628 C CA . GLY A 1 81 ? 0.377 -15.383 -5.829 1.00 91.19 81 GLY A CA 1
ATOM 629 C C . GLY A 1 81 ? 1.512 -14.350 -5.824 1.00 91.19 81 GLY A C 1
ATOM 630 O O . GLY A 1 81 ? 2.572 -14.592 -5.255 1.00 91.19 81 GLY A O 1
ATOM 631 N N . CYS A 1 82 ? 1.303 -13.181 -6.432 1.00 90.94 82 CYS A N 1
ATOM 632 C CA . CYS A 1 82 ? 2.273 -12.089 -6.427 1.00 90.94 82 CYS A CA 1
ATOM 633 C C . CYS A 1 82 ? 1.645 -10.810 -5.882 1.00 90.94 82 CYS A C 1
ATOM 635 O O . CYS A 1 82 ? 0.537 -10.448 -6.271 1.00 90.94 82 CYS A O 1
ATOM 637 N N . LEU A 1 83 ? 2.395 -10.112 -5.026 1.00 90.00 83 LEU A N 1
ATOM 638 C CA . LEU A 1 83 ? 1.924 -8.917 -4.320 1.00 90.00 83 LEU A CA 1
ATOM 639 C C . LEU A 1 83 ? 2.571 -7.620 -4.825 1.00 90.00 83 LEU A C 1
ATOM 641 O O . LEU A 1 83 ? 1.962 -6.569 -4.698 1.00 90.00 83 LEU A O 1
ATOM 645 N N . LEU A 1 84 ? 3.776 -7.700 -5.406 1.00 92.38 84 LEU A N 1
ATOM 646 C CA . LEU A 1 84 ? 4.623 -6.536 -5.710 1.00 92.38 84 LEU A CA 1
ATOM 647 C C . LEU A 1 84 ? 5.122 -6.486 -7.167 1.00 92.38 84 LEU A C 1
ATOM 649 O O . LEU A 1 84 ? 6.108 -5.816 -7.444 1.00 92.38 84 LEU A O 1
ATOM 653 N N . GLN A 1 85 ? 4.498 -7.198 -8.118 1.00 93.38 85 GLN A N 1
ATOM 654 C CA . GLN A 1 85 ? 4.954 -7.152 -9.525 1.00 93.38 85 GLN A CA 1
ATOM 655 C C . GLN A 1 85 ? 4.757 -5.782 -10.188 1.00 93.38 85 GLN A C 1
ATOM 657 O O . GLN A 1 85 ? 5.308 -5.551 -11.257 1.00 93.38 85 GLN A O 1
ATOM 662 N N . ASN A 1 86 ? 3.989 -4.895 -9.560 1.00 92.88 86 ASN A N 1
ATOM 663 C CA . ASN A 1 86 ? 3.828 -3.498 -9.944 1.00 92.88 86 ASN A CA 1
ATOM 664 C C . ASN A 1 86 ? 4.910 -2.568 -9.354 1.00 92.88 86 ASN A C 1
ATOM 666 O O . ASN A 1 86 ? 4.768 -1.351 -9.438 1.00 92.88 86 ASN A O 1
ATOM 670 N N . LEU A 1 87 ? 5.977 -3.124 -8.770 1.00 92.62 87 LEU A N 1
ATOM 671 C CA . LEU A 1 87 ? 7.205 -2.420 -8.389 1.00 92.62 87 LEU A CA 1
ATOM 672 C C . LEU A 1 87 ? 8.404 -2.974 -9.155 1.00 92.62 87 LEU A C 1
ATOM 674 O O . LEU A 1 87 ? 8.471 -4.181 -9.421 1.00 92.62 87 LEU A O 1
ATOM 678 N N . SER A 1 88 ? 9.379 -2.103 -9.436 1.00 92.19 88 SER A N 1
ATOM 679 C CA . SER A 1 88 ? 10.688 -2.519 -9.948 1.00 92.19 88 SER A CA 1
ATOM 680 C C . SER A 1 88 ? 11.340 -3.542 -9.011 1.00 92.19 88 SER A C 1
ATOM 682 O O . SER A 1 88 ? 11.020 -3.628 -7.821 1.00 92.19 88 SER A O 1
ATOM 684 N N . TYR A 1 89 ? 12.242 -4.364 -9.542 1.00 92.50 89 TYR A N 1
ATOM 685 C CA . TYR A 1 89 ? 12.905 -5.370 -8.714 1.00 92.50 89 TYR A CA 1
ATOM 686 C C . TYR A 1 89 ? 13.783 -4.705 -7.647 1.00 92.50 89 TYR A C 1
ATOM 688 O O . TYR A 1 89 ? 13.819 -5.144 -6.499 1.00 92.50 89 TYR A O 1
ATOM 696 N N . GLU A 1 90 ? 14.420 -3.600 -8.014 1.00 94.25 90 GLU A N 1
ATOM 697 C CA . GLU A 1 90 ? 15.237 -2.749 -7.164 1.00 94.25 90 GLU A CA 1
ATOM 698 C C . GLU A 1 90 ? 14.424 -2.226 -5.972 1.00 94.25 90 GLU A C 1
ATOM 700 O O . GLU A 1 90 ? 14.829 -2.400 -4.821 1.00 94.25 90 GLU A O 1
ATOM 705 N N . ASP A 1 91 ? 13.225 -1.693 -6.217 1.00 92.50 91 ASP A N 1
ATOM 706 C CA . ASP A 1 91 ? 12.337 -1.208 -5.154 1.00 92.50 91 ASP A CA 1
ATOM 707 C C . ASP A 1 91 ? 11.820 -2.341 -4.264 1.00 92.50 91 ASP A C 1
ATOM 709 O O . ASP A 1 91 ? 11.704 -2.184 -3.046 1.00 92.50 91 ASP A O 1
ATOM 713 N N . GLN A 1 92 ? 11.545 -3.518 -4.836 1.00 93.12 92 GLN A N 1
ATOM 714 C CA . GLN A 1 92 ? 11.168 -4.691 -4.045 1.00 93.12 92 GLN A CA 1
ATOM 715 C C . GLN A 1 92 ? 12.275 -5.089 -3.061 1.00 93.12 92 GLN A C 1
ATOM 717 O O . GLN A 1 92 ? 11.967 -5.501 -1.939 1.00 93.12 92 GLN A O 1
ATOM 722 N N . LEU A 1 93 ? 13.549 -4.985 -3.456 1.00 94.81 93 LEU A N 1
ATOM 723 C CA . LEU A 1 93 ? 14.679 -5.242 -2.561 1.00 94.81 93 LEU A CA 1
ATOM 724 C C . LEU A 1 93 ? 14.738 -4.201 -1.443 1.00 94.81 93 LEU A C 1
ATOM 726 O O . LEU A 1 93 ? 14.833 -4.588 -0.281 1.00 94.81 93 LEU A O 1
ATOM 730 N N . VAL A 1 94 ? 14.596 -2.912 -1.770 1.00 93.38 94 VAL A N 1
ATOM 731 C CA . VAL A 1 94 ? 14.573 -1.822 -0.778 1.00 93.38 94 VAL A CA 1
ATOM 732 C C . VAL A 1 94 ? 13.485 -2.058 0.271 1.00 93.38 94 VAL A C 1
ATOM 734 O O . VAL A 1 94 ? 13.773 -2.050 1.469 1.00 93.38 94 VAL A O 1
ATOM 737 N N . VAL A 1 95 ? 12.258 -2.350 -0.170 1.00 91.88 95 VAL A N 1
ATOM 738 C CA . VAL A 1 95 ? 11.118 -2.628 0.717 1.00 91.88 95 VAL A CA 1
ATOM 739 C C . VAL A 1 95 ? 11.410 -3.817 1.633 1.00 91.88 95 VAL A C 1
ATOM 741 O O . VAL A 1 95 ? 11.215 -3.727 2.844 1.00 91.88 95 VAL A O 1
ATOM 744 N N . LYS A 1 96 ? 11.913 -4.930 1.088 1.00 92.94 96 LYS A N 1
ATOM 745 C CA . LYS A 1 96 ? 12.222 -6.133 1.880 1.00 92.94 96 LYS A CA 1
ATOM 746 C C . LYS A 1 96 ? 13.348 -5.892 2.882 1.00 92.94 96 LYS A C 1
ATOM 748 O O . LYS A 1 96 ? 13.253 -6.341 4.022 1.00 92.94 96 LYS A O 1
ATOM 753 N N . THR A 1 97 ? 14.401 -5.181 2.484 1.00 93.94 97 THR A N 1
ATOM 754 C CA . THR A 1 97 ? 15.498 -4.818 3.385 1.00 93.94 97 THR A CA 1
ATOM 755 C C . THR A 1 97 ? 14.992 -3.955 4.534 1.00 93.94 97 THR A C 1
ATOM 757 O O . THR A 1 97 ? 15.351 -4.215 5.683 1.00 93.94 97 THR A O 1
ATOM 760 N N . GLN A 1 98 ? 14.140 -2.966 4.249 1.00 91.19 98 GLN A N 1
ATOM 761 C CA . GLN A 1 98 ? 13.571 -2.110 5.286 1.00 91.19 98 GLN A CA 1
ATOM 762 C C . GLN A 1 98 ? 12.718 -2.915 6.270 1.00 91.19 98 GLN A C 1
ATOM 764 O O . GLN A 1 98 ? 12.918 -2.801 7.472 1.00 91.19 98 GLN A O 1
ATOM 769 N N . GLN A 1 99 ? 11.878 -3.828 5.776 1.00 91.31 99 GLN A N 1
ATOM 770 C CA . GLN A 1 99 ? 11.074 -4.705 6.634 1.00 91.31 99 GLN A CA 1
ATOM 771 C C . GLN A 1 99 ? 11.924 -5.533 7.606 1.00 91.31 99 GLN A C 1
ATOM 773 O O . GLN A 1 99 ? 11.539 -5.711 8.757 1.00 91.31 99 GLN A O 1
ATOM 778 N N . VAL A 1 100 ? 13.084 -6.034 7.171 1.00 93.00 100 VAL A N 1
ATOM 779 C CA . VAL A 1 100 ? 14.001 -6.765 8.060 1.00 93.00 100 VAL A CA 1
ATOM 780 C C . VAL A 1 100 ? 14.648 -5.828 9.083 1.00 93.00 100 VAL A C 1
ATOM 782 O O . VAL A 1 100 ? 14.735 -6.185 10.256 1.00 93.00 100 VAL A O 1
ATOM 785 N N . ARG A 1 101 ? 15.068 -4.622 8.679 1.00 92.56 101 ARG A N 1
ATOM 786 C CA . ARG A 1 101 ? 15.625 -3.619 9.607 1.00 92.56 101 ARG A CA 1
ATOM 787 C C . ARG A 1 101 ? 14.619 -3.236 10.692 1.00 92.56 101 ARG A C 1
ATOM 789 O O . ARG A 1 101 ? 14.971 -3.265 11.869 1.00 92.56 101 ARG A O 1
ATOM 796 N N . ASP A 1 102 ? 13.370 -2.994 10.305 1.00 89.19 102 ASP A N 1
ATOM 797 C CA . ASP A 1 102 ? 12.274 -2.614 11.205 1.00 89.19 102 ASP A CA 1
ATOM 798 C C . ASP A 1 102 ? 11.920 -3.706 12.230 1.00 89.19 102 ASP A C 1
ATOM 800 O O . ASP A 1 102 ? 11.255 -3.425 13.228 1.00 89.19 102 ASP A O 1
ATOM 804 N N . LEU A 1 103 ? 12.316 -4.963 11.992 1.00 90.00 103 LEU A N 1
ATOM 805 C CA . LEU A 1 103 ? 12.152 -6.058 12.953 1.00 90.00 103 LEU A CA 1
ATOM 806 C C . LEU A 1 103 ? 13.274 -6.104 13.994 1.00 90.00 103 LEU A C 1
ATOM 808 O O . LEU A 1 103 ? 13.033 -6.558 15.109 1.00 90.00 103 LEU A O 1
ATOM 812 N N . ILE A 1 104 ? 14.482 -5.664 13.634 1.00 93.06 104 ILE A N 1
ATOM 813 C CA . ILE A 1 104 ? 15.685 -5.777 14.474 1.00 93.06 104 ILE A CA 1
ATOM 814 C C . ILE A 1 104 ? 15.896 -4.519 15.326 1.00 93.06 104 ILE A C 1
ATOM 816 O O . ILE A 1 104 ? 16.429 -4.610 16.424 1.00 93.06 104 ILE A O 1
ATOM 820 N N . GLN A 1 105 ? 15.486 -3.348 14.836 1.00 85.88 105 GLN A N 1
ATOM 821 C CA . GLN A 1 105 ? 15.730 -2.051 15.484 1.00 85.88 105 GLN A CA 1
ATOM 822 C C . GLN A 1 105 ? 14.630 -1.625 16.480 1.00 85.88 105 GLN A C 1
ATOM 824 O O . GLN A 1 105 ? 14.535 -0.442 16.800 1.00 85.88 105 GLN A O 1
ATOM 829 N N . ARG A 1 106 ? 13.787 -2.562 16.937 1.00 56.53 106 ARG A N 1
ATOM 830 C CA . ARG A 1 106 ? 12.697 -2.300 17.894 1.00 56.53 106 ARG A CA 1
ATOM 831 C C . ARG A 1 106 ? 13.163 -2.274 19.338 1.00 56.53 106 ARG A C 1
ATOM 833 O O . ARG A 1 106 ? 13.944 -3.174 19.712 1.00 56.53 106 ARG A O 1
#

Radius of gyration: 13.94 Å; chains: 1; bounding box: 33×28×35 Å